Protein AF-A0A8I1A7C7-F1 (afdb_monomer_lite)

pLDDT: mean 91.16, std 10.05, range [40.94, 98.19]

Foldseek 3Di:
DDPPPFDWDFDQAPVVRDTDTWTFDAAPVRHGQATADPVVRAGRDGPACDHQNDRCLVVLLVLCVVPPDLVCLLVDDLVVLLVVLLVVLVVVCVDPVCVVRVDDSRSSSVSNSVSSVVSNVVVD

Radius of gyration: 15.41 Å; chains: 1; bounding box: 49×31×36 Å

Secondary structure (DSSP, 8-state):
----PPPEEEEEETTTTEEEEEEEEE-TT--EEEEEETTTTEEEEES-SEETTEEHHHHHHHHHHHH--TTTGGG--HHHHHHHHHHHHHHHHTSHHHHHH---HHHHHHHHHHHHHHHHHTT-

Organism: Thermoactinomyces intermedius (NCBI:txid2024)

Sequence (124 aa):
MEKKRQQMERMFCPNCQGVHNLGVTRDNSGVTIGYFCHITKEIIKLNTTVWNGMDFRPVISIYLENIVNTKRLPYLGTLKVFKLAKELSYKFMDTDIAKKYEPNYFFVLYILHDELLKIWAKFR

Structure (mmCIF, N/CA/C/O backbone):
data_AF-A0A8I1A7C7-F1
#
_entry.id   AF-A0A8I1A7C7-F1
#
loop_
_atom_site.group_PDB
_atom_site.id
_atom_site.type_symbol
_atom_site.label_atom_id
_atom_site.label_alt_id
_atom_site.label_comp_id
_atom_site.label_asym_id
_atom_site.label_entity_id
_atom_site.label_seq_id
_atom_site.pdbx_PDB_ins_code
_atom_site.Cartn_x
_atom_site.Cartn_y
_atom_site.Cartn_z
_atom_site.occupancy
_atom_site.B_iso_or_equiv
_atom_site.auth_seq_id
_atom_site.auth_comp_id
_atom_site.auth_asym_id
_atom_site.auth_atom_id
_atom_site.pdbx_PDB_model_num
ATOM 1 N N . MET A 1 1 ? 30.036 -7.120 -6.735 1.00 40.94 1 MET A N 1
ATOM 2 C CA . MET A 1 1 ? 28.620 -6.741 -6.526 1.00 40.94 1 MET A CA 1
ATOM 3 C C . MET A 1 1 ? 28.041 -6.279 -7.849 1.00 40.94 1 MET A C 1
ATOM 5 O O . MET A 1 1 ? 28.246 -5.142 -8.255 1.00 40.94 1 MET A O 1
ATOM 9 N N . GLU A 1 2 ? 27.396 -7.190 -8.564 1.00 41.69 2 GLU A N 1
ATOM 10 C CA . GLU A 1 2 ? 26.813 -6.920 -9.874 1.00 41.69 2 GLU A CA 1
ATOM 11 C C . GLU A 1 2 ? 25.546 -6.075 -9.688 1.00 41.69 2 GLU A C 1
ATOM 13 O O . GLU A 1 2 ? 24.609 -6.483 -8.999 1.00 41.69 2 GLU A O 1
ATOM 18 N N . LYS A 1 3 ? 25.535 -4.847 -10.224 1.00 46.00 3 LYS A N 1
ATOM 19 C CA . LYS A 1 3 ? 24.343 -3.990 -10.205 1.00 46.00 3 LYS A CA 1
ATOM 20 C C . LYS A 1 3 ? 23.271 -4.684 -11.046 1.00 46.00 3 LYS A C 1
ATOM 22 O O . LYS A 1 3 ? 23.287 -4.549 -12.267 1.00 46.00 3 LYS A O 1
ATOM 27 N N . LYS A 1 4 ? 22.348 -5.418 -10.411 1.00 55.28 4 LYS A N 1
ATOM 28 C CA . LYS A 1 4 ? 21.126 -5.913 -11.064 1.00 55.28 4 LYS A CA 1
ATOM 29 C C . LYS A 1 4 ? 20.464 -4.718 -11.753 1.00 55.28 4 LYS A C 1
ATOM 31 O O . LYS A 1 4 ? 19.959 -3.820 -11.080 1.00 55.28 4 LYS A O 1
ATOM 36 N N . ARG A 1 5 ? 20.526 -4.662 -13.089 1.00 60.66 5 ARG A N 1
ATOM 37 C CA . ARG A 1 5 ? 19.811 -3.648 -13.871 1.00 60.66 5 ARG A CA 1
ATOM 38 C C . ARG A 1 5 ? 18.331 -3.780 -13.520 1.00 60.66 5 ARG A C 1
ATOM 40 O O . ARG A 1 5 ? 17.766 -4.860 -13.672 1.00 60.66 5 ARG A O 1
ATOM 47 N N . GLN A 1 6 ? 17.725 -2.707 -13.016 1.00 67.19 6 GLN A N 1
ATOM 48 C CA . GLN A 1 6 ? 16.280 -2.675 -12.813 1.00 67.19 6 GLN A CA 1
ATOM 49 C C . GLN A 1 6 ? 15.613 -2.888 -14.170 1.00 67.19 6 GLN A C 1
ATOM 51 O O . GLN A 1 6 ? 15.895 -2.166 -15.126 1.00 67.19 6 GLN A O 1
ATOM 56 N N . GLN A 1 7 ? 14.770 -3.914 -14.259 1.00 79.06 7 GLN A N 1
ATOM 57 C CA . GLN A 1 7 ? 13.971 -4.144 -15.449 1.00 79.06 7 GLN A CA 1
ATOM 58 C C . GLN A 1 7 ? 12.955 -3.008 -15.553 1.00 79.06 7 GLN A C 1
ATOM 60 O O . GLN A 1 7 ? 12.252 -2.708 -14.583 1.00 79.06 7 GLN A O 1
ATOM 65 N N . MET A 1 8 ? 12.922 -2.360 -16.714 1.00 84.19 8 MET A N 1
ATOM 66 C CA . MET A 1 8 ? 11.977 -1.295 -17.008 1.00 84.19 8 MET A CA 1
ATOM 67 C C . MET A 1 8 ? 11.090 -1.699 -18.176 1.00 84.19 8 MET A C 1
ATOM 69 O O . MET A 1 8 ? 11.578 -2.261 -19.156 1.00 84.19 8 MET A O 1
ATOM 73 N N . GLU A 1 9 ? 9.808 -1.367 -18.090 1.00 85.00 9 GLU A N 1
ATOM 74 C CA . GLU A 1 9 ? 8.841 -1.583 -19.164 1.00 85.00 9 GLU A CA 1
ATOM 75 C C . GLU A 1 9 ? 8.282 -0.240 -19.629 1.00 85.00 9 GLU A C 1
ATOM 77 O O . GLU A 1 9 ? 7.906 0.611 -18.820 1.00 85.00 9 GLU A O 1
ATOM 82 N N . ARG A 1 10 ? 8.260 -0.021 -20.948 1.00 89.94 10 ARG A N 1
ATOM 83 C CA . ARG A 1 10 ? 7.702 1.197 -21.538 1.00 89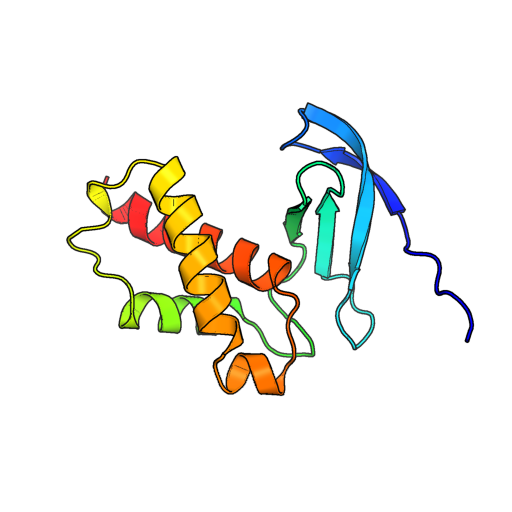.94 10 ARG A CA 1
ATOM 84 C C . ARG A 1 10 ? 6.193 1.034 -21.660 1.00 89.94 10 ARG A C 1
ATOM 86 O O . ARG A 1 10 ? 5.724 0.282 -22.508 1.00 89.94 10 ARG A O 1
ATOM 93 N N . MET A 1 11 ? 5.439 1.748 -20.834 1.00 90.50 11 MET A N 1
ATOM 94 C CA . MET A 1 11 ? 3.979 1.651 -20.802 1.00 90.50 11 MET A CA 1
ATOM 95 C C . MET A 1 11 ? 3.327 2.982 -20.415 1.00 90.50 11 MET A C 1
ATOM 97 O O . MET A 1 11 ? 4.001 3.925 -19.995 1.00 90.50 11 MET A O 1
ATOM 101 N N . PHE A 1 12 ? 2.011 3.078 -20.607 1.00 91.94 12 PHE A N 1
ATOM 102 C CA . PHE A 1 12 ? 1.244 4.259 -20.219 1.00 91.94 12 PHE A CA 1
ATOM 103 C C . PHE A 1 12 ? 1.140 4.360 -18.692 1.00 91.94 12 PHE A C 1
ATOM 105 O O . PHE A 1 12 ? 0.721 3.415 -18.022 1.00 91.94 12 PHE A O 1
ATOM 112 N N . CYS A 1 13 ? 1.506 5.520 -18.153 1.00 91.69 13 CYS A N 1
ATOM 113 C CA . CYS A 1 13 ? 1.368 5.856 -16.747 1.00 91.69 13 CYS A CA 1
ATOM 114 C C . CYS A 1 13 ? 0.111 6.714 -16.548 1.00 91.69 13 CYS A C 1
ATOM 116 O O . CYS A 1 13 ? 0.082 7.851 -17.029 1.00 91.69 13 CYS A O 1
ATOM 118 N N . PRO A 1 14 ? -0.907 6.230 -15.813 1.00 88.81 14 PRO A N 1
ATOM 119 C CA . PRO A 1 14 ? -2.128 6.999 -15.585 1.00 88.81 14 PRO A CA 1
ATOM 120 C C . PRO A 1 14 ? -1.874 8.257 -14.745 1.00 88.81 14 PRO A C 1
ATOM 122 O O . PRO A 1 14 ? -2.503 9.283 -14.987 1.00 88.81 14 PRO A O 1
ATOM 125 N N . ASN A 1 15 ? -0.911 8.216 -13.817 1.00 89.06 15 ASN A N 1
ATOM 126 C CA . ASN A 1 15 ? -0.608 9.351 -12.940 1.00 89.06 15 ASN A CA 1
ATOM 127 C C . ASN A 1 15 ? 0.161 10.460 -13.679 1.00 89.06 15 ASN A C 1
ATOM 129 O O . ASN A 1 15 ? -0.029 11.634 -13.383 1.00 89.06 15 ASN A O 1
ATOM 133 N N . CYS A 1 16 ? 1.017 10.105 -14.645 1.00 91.25 16 CYS A N 1
ATOM 134 C CA . CYS A 1 16 ? 1.759 11.070 -15.469 1.00 91.25 16 CYS A CA 1
ATOM 135 C C . CYS A 1 16 ? 1.049 11.429 -16.781 1.00 91.25 16 CYS A C 1
ATOM 137 O O . CYS A 1 16 ? 1.543 12.286 -17.505 1.00 91.25 16 CYS A O 1
ATOM 139 N N . GLN A 1 17 ? -0.060 10.754 -17.106 1.00 93.44 17 GLN A N 1
ATOM 140 C CA . GLN A 1 17 ? -0.810 10.911 -18.358 1.00 93.44 17 GLN A CA 1
ATOM 141 C C . GLN A 1 17 ? 0.067 10.791 -19.618 1.00 93.44 17 GLN A C 1
ATOM 143 O O . GLN A 1 17 ? -0.118 11.502 -20.602 1.00 93.44 17 GLN A O 1
ATOM 148 N N . GLY A 1 18 ? 1.037 9.873 -19.600 1.00 92.06 18 GLY A N 1
ATOM 149 C CA . GLY A 1 18 ? 2.000 9.720 -20.689 1.00 92.06 18 GLY A CA 1
ATOM 150 C C . GLY A 1 18 ? 2.700 8.366 -20.694 1.00 92.06 18 GLY A C 1
ATOM 151 O O . GLY A 1 18 ? 2.630 7.604 -19.730 1.00 92.06 18 GLY A O 1
ATOM 152 N N . VAL A 1 19 ? 3.380 8.057 -21.799 1.00 92.94 19 VAL A N 1
ATOM 153 C CA . VAL A 1 19 ? 4.138 6.809 -21.964 1.00 92.94 19 VAL A CA 1
ATOM 154 C C . VAL A 1 19 ? 5.588 7.031 -21.562 1.00 92.94 19 VAL A C 1
ATOM 156 O O . VAL A 1 19 ? 6.297 7.820 -22.185 1.00 92.94 19 VAL A O 1
ATOM 159 N N . HIS A 1 20 ? 6.055 6.289 -20.564 1.00 91.94 20 HIS A N 1
ATOM 160 C CA . HIS A 1 20 ? 7.457 6.295 -20.160 1.00 91.94 20 HIS A CA 1
ATOM 161 C C . HIS A 1 20 ? 7.854 4.954 -19.539 1.00 91.94 20 HIS A C 1
ATOM 163 O O . HIS A 1 20 ? 7.043 4.038 -19.403 1.00 91.94 20 HIS A O 1
ATOM 169 N N . ASN A 1 21 ? 9.132 4.825 -19.196 1.00 92.38 21 ASN A N 1
ATOM 170 C CA . ASN A 1 21 ? 9.650 3.616 -18.575 1.00 92.38 21 ASN A CA 1
ATOM 171 C C . ASN A 1 21 ? 9.191 3.547 -17.112 1.00 92.38 21 ASN A C 1
ATOM 173 O O . ASN A 1 21 ? 9.423 4.481 -16.337 1.00 92.38 21 ASN A O 1
ATOM 177 N N . LEU A 1 22 ? 8.543 2.444 -16.749 1.00 92.25 22 LEU A N 1
ATOM 178 C CA . LEU A 1 22 ? 8.165 2.105 -15.383 1.00 92.25 22 LEU A CA 1
ATOM 179 C C . LEU A 1 22 ? 9.095 1.031 -14.843 1.00 92.25 22 LEU A C 1
ATOM 181 O O . LEU A 1 22 ? 9.470 0.110 -15.566 1.00 92.25 22 LEU A O 1
ATOM 185 N N . GLY A 1 23 ? 9.463 1.151 -13.573 1.00 92.31 23 GLY A N 1
ATOM 186 C CA . GLY A 1 23 ? 10.234 0.132 -12.880 1.00 92.31 23 GLY A CA 1
ATOM 187 C C . GLY A 1 23 ? 9.355 -1.065 -12.538 1.00 92.31 23 GLY A C 1
ATOM 188 O O . GLY A 1 23 ? 8.213 -0.901 -12.109 1.00 92.31 23 GLY A O 1
ATOM 189 N N . VAL A 1 24 ? 9.890 -2.270 -12.697 1.00 92.75 24 VAL A N 1
ATOM 190 C CA . VAL A 1 24 ? 9.232 -3.491 -12.222 1.00 92.75 24 VAL A CA 1
ATOM 191 C C . VAL A 1 24 ? 9.533 -3.662 -10.732 1.00 92.75 24 VAL A C 1
ATOM 193 O O . VAL A 1 24 ? 10.688 -3.835 -10.338 1.00 92.75 24 VAL A O 1
ATOM 196 N N . THR A 1 25 ? 8.502 -3.623 -9.890 1.00 93.12 25 THR A N 1
ATOM 197 C CA . THR A 1 25 ? 8.618 -3.952 -8.465 1.00 93.12 25 THR A CA 1
ATOM 198 C C . THR A 1 25 ? 8.575 -5.463 -8.305 1.00 93.12 25 THR A C 1
ATOM 200 O O . THR A 1 25 ? 7.644 -6.112 -8.783 1.00 93.12 25 THR A O 1
ATOM 203 N N . ARG A 1 26 ? 9.573 -6.019 -7.616 1.00 93.50 26 ARG A N 1
ATOM 204 C CA . ARG A 1 26 ? 9.642 -7.436 -7.260 1.00 93.50 26 ARG A CA 1
ATOM 205 C C . ARG A 1 26 ? 9.766 -7.592 -5.752 1.00 93.50 26 ARG A C 1
ATOM 207 O O . ARG A 1 26 ? 10.310 -6.697 -5.104 1.00 93.50 26 ARG A O 1
ATOM 214 N N . ASP A 1 27 ? 9.274 -8.704 -5.229 1.00 92.88 27 ASP A N 1
ATOM 215 C CA . ASP A 1 27 ? 9.538 -9.093 -3.846 1.00 92.88 27 ASP A CA 1
ATOM 216 C C . ASP A 1 27 ? 10.936 -9.724 -3.698 1.00 92.88 27 ASP A C 1
ATOM 218 O O . ASP A 1 27 ? 11.703 -9.822 -4.666 1.00 92.88 27 ASP A O 1
ATOM 222 N N . ASN A 1 28 ? 11.286 -10.149 -2.482 1.00 90.25 28 ASN A N 1
ATOM 223 C CA . ASN A 1 28 ? 12.601 -10.731 -2.197 1.00 90.25 28 ASN A CA 1
ATOM 224 C C . ASN A 1 28 ? 12.771 -12.110 -2.856 1.00 90.25 28 ASN A C 1
ATOM 226 O O . ASN A 1 28 ? 13.897 -12.525 -3.130 1.00 90.25 28 ASN A O 1
ATOM 230 N N . SER A 1 29 ? 11.666 -12.792 -3.167 1.00 90.00 29 SER A N 1
ATOM 231 C CA . SER A 1 29 ? 11.640 -14.042 -3.934 1.00 90.00 29 SER A CA 1
ATOM 232 C C . SER A 1 29 ? 11.760 -13.827 -5.450 1.00 90.00 29 SER A C 1
ATOM 234 O O . SER A 1 29 ? 11.895 -14.791 -6.201 1.00 90.00 29 SER A O 1
ATOM 236 N N . GLY A 1 30 ? 11.755 -12.575 -5.921 1.00 90.38 30 GLY A N 1
ATOM 237 C CA . GLY A 1 30 ? 11.875 -12.220 -7.333 1.00 90.38 30 GLY A CA 1
ATOM 238 C C . GLY A 1 30 ? 10.553 -12.234 -8.103 1.00 90.38 30 GLY A C 1
ATOM 239 O O . GLY A 1 30 ? 10.572 -12.038 -9.323 1.00 90.38 30 GLY A O 1
ATOM 240 N N . VAL A 1 31 ? 9.418 -12.419 -7.425 1.00 92.19 31 VAL A N 1
ATOM 241 C CA . VAL A 1 31 ? 8.079 -12.387 -8.023 1.00 92.19 31 VAL A CA 1
ATOM 242 C C . VAL A 1 31 ? 7.740 -10.957 -8.419 1.00 92.19 31 VAL A C 1
ATOM 244 O O . VAL A 1 31 ? 7.948 -10.026 -7.646 1.00 92.19 31 VAL A O 1
ATOM 247 N N . THR A 1 32 ? 7.213 -10.760 -9.628 1.00 92.75 32 THR A N 1
ATOM 248 C CA . THR A 1 32 ? 6.757 -9.441 -10.083 1.00 92.75 32 THR A CA 1
ATOM 249 C C . THR A 1 32 ? 5.478 -9.035 -9.360 1.00 92.75 32 THR A C 1
ATOM 251 O O . THR A 1 32 ? 4.421 -9.629 -9.556 1.00 92.75 32 THR A O 1
ATOM 254 N N . ILE A 1 33 ? 5.573 -7.969 -8.574 1.00 94.38 33 ILE A N 1
ATOM 255 C CA . ILE A 1 33 ? 4.492 -7.442 -7.742 1.00 94.38 33 ILE A CA 1
ATOM 256 C C . ILE A 1 33 ? 3.676 -6.387 -8.482 1.00 94.38 33 ILE A C 1
ATOM 258 O O . ILE A 1 33 ? 2.450 -6.349 -8.373 1.00 94.38 33 ILE A O 1
ATOM 262 N N . GLY A 1 34 ? 4.336 -5.537 -9.265 1.00 94.06 34 GLY A N 1
ATOM 263 C CA . GLY A 1 34 ? 3.666 -4.452 -9.967 1.00 94.06 34 GLY A CA 1
ATOM 264 C C . GLY A 1 34 ? 4.620 -3.486 -10.651 1.00 94.06 34 GLY A C 1
ATOM 265 O O . GLY A 1 34 ? 5.810 -3.764 -10.810 1.00 94.06 34 GLY A O 1
ATOM 266 N N . TYR A 1 35 ? 4.073 -2.339 -11.039 1.00 94.81 35 TYR A N 1
ATOM 267 C CA . TYR A 1 35 ? 4.768 -1.313 -11.808 1.00 94.81 35 TYR A CA 1
ATOM 268 C C . TYR A 1 35 ? 4.879 -0.010 -11.026 1.00 94.81 35 TYR A C 1
ATOM 270 O O . TYR A 1 35 ? 3.881 0.528 -10.542 1.00 94.81 35 TYR A O 1
ATOM 278 N N . PHE A 1 36 ? 6.097 0.513 -10.947 1.00 94.56 36 PHE A N 1
ATOM 279 C CA . PHE A 1 36 ? 6.450 1.725 -10.226 1.00 94.56 36 PHE A CA 1
ATOM 280 C C . PHE A 1 36 ? 6.793 2.864 -11.185 1.00 94.56 36 PHE A C 1
ATOM 282 O O . PHE A 1 36 ? 7.630 2.737 -12.080 1.00 94.56 36 PHE A O 1
ATOM 289 N N . CYS A 1 37 ? 6.173 4.017 -10.966 1.00 93.69 37 CYS A N 1
ATOM 290 C CA . CYS A 1 37 ? 6.496 5.248 -11.663 1.00 93.69 37 CYS A CA 1
ATOM 291 C C . CYS A 1 37 ? 7.580 6.017 -10.903 1.00 93.69 37 CYS A C 1
ATOM 293 O O . CYS A 1 37 ? 7.353 6.516 -9.803 1.00 93.69 37 CYS A O 1
ATOM 295 N N . HIS A 1 38 ? 8.753 6.180 -11.519 1.00 90.12 38 HIS A N 1
ATOM 296 C CA . HIS A 1 38 ? 9.863 6.936 -10.927 1.00 90.12 38 HIS A CA 1
ATOM 297 C C . HIS A 1 38 ? 9.624 8.453 -10.880 1.00 90.12 38 HIS A C 1
ATOM 299 O O . HIS A 1 38 ? 10.268 9.138 -10.088 1.00 90.12 38 HIS A O 1
ATOM 305 N N . ILE A 1 39 ? 8.703 8.969 -11.701 1.00 90.25 39 ILE A N 1
ATOM 306 C CA . ILE A 1 39 ? 8.361 10.395 -11.758 1.00 90.25 39 ILE A CA 1
ATOM 307 C C . ILE A 1 39 ? 7.454 10.759 -10.577 1.00 90.25 39 ILE A C 1
ATOM 309 O O . ILE A 1 39 ? 7.793 11.637 -9.788 1.00 90.25 39 ILE A O 1
ATOM 313 N N . THR A 1 40 ? 6.330 10.053 -10.416 1.00 88.62 40 THR A N 1
ATOM 314 C CA . THR A 1 40 ? 5.375 10.294 -9.317 1.00 88.62 40 THR A CA 1
ATOM 315 C C . THR A 1 40 ? 5.780 9.612 -8.014 1.00 88.62 40 THR A C 1
ATOM 317 O O . THR A 1 40 ? 5.230 9.931 -6.966 1.00 88.62 40 THR A O 1
ATOM 320 N N . LYS A 1 41 ? 6.779 8.719 -8.059 1.00 90.19 41 LYS A N 1
ATOM 321 C CA . LYS A 1 41 ? 7.272 7.917 -6.930 1.00 90.19 41 LYS A CA 1
ATOM 322 C C . LYS A 1 41 ? 6.174 7.067 -6.291 1.00 90.19 41 LYS A C 1
ATOM 324 O O . LYS A 1 41 ? 6.036 7.024 -5.072 1.00 90.19 41 LYS A O 1
ATOM 329 N N . GLU A 1 42 ? 5.393 6.392 -7.126 1.00 89.75 42 GLU A N 1
ATOM 330 C CA . GLU A 1 42 ? 4.226 5.610 -6.713 1.00 89.75 42 GLU A CA 1
ATOM 331 C C . GLU A 1 42 ? 4.115 4.324 -7.530 1.00 89.75 42 GLU A C 1
ATOM 333 O O . GLU A 1 42 ? 4.501 4.276 -8.701 1.00 89.75 42 GLU A O 1
ATOM 338 N N . ILE A 1 43 ? 3.550 3.279 -6.923 1.00 93.81 43 ILE A N 1
ATOM 339 C CA . ILE A 1 43 ? 3.075 2.123 -7.683 1.00 93.81 43 ILE A CA 1
ATOM 340 C C . ILE A 1 43 ? 1.810 2.541 -8.425 1.00 93.81 43 ILE A C 1
ATOM 342 O O . ILE A 1 43 ? 0.883 3.077 -7.825 1.00 93.81 43 ILE A O 1
ATOM 346 N N . ILE A 1 44 ? 1.767 2.290 -9.730 1.00 93.12 44 ILE A N 1
ATOM 347 C CA . ILE A 1 44 ? 0.602 2.622 -10.558 1.00 93.12 44 ILE A CA 1
ATOM 348 C C . ILE A 1 44 ? -0.357 1.440 -10.707 1.00 93.12 44 ILE A C 1
ATOM 350 O O . ILE A 1 44 ? -1.550 1.621 -10.933 1.00 93.12 44 ILE A O 1
ATOM 354 N N . LYS A 1 45 ? 0.169 0.218 -10.593 1.00 92.31 45 LYS A N 1
ATOM 355 C CA . LYS A 1 45 ? -0.571 -1.025 -10.781 1.00 92.31 45 LYS A CA 1
ATOM 356 C C . LYS A 1 45 ? 0.094 -2.131 -9.979 1.00 92.31 45 LYS A C 1
ATOM 358 O O . LYS A 1 45 ? 1.286 -2.382 -10.159 1.00 92.31 45 LYS A O 1
ATOM 363 N N . LEU A 1 46 ? -0.696 -2.807 -9.153 1.00 94.62 46 LEU A N 1
ATOM 364 C CA . LEU A 1 46 ? -0.333 -4.087 -8.558 1.00 94.62 46 LEU A CA 1
ATOM 365 C C . LEU A 1 46 ? -0.903 -5.233 -9.391 1.00 94.62 46 LEU A C 1
ATOM 367 O O . LEU A 1 46 ? -2.050 -5.180 -9.831 1.00 94.62 46 LEU A O 1
ATOM 371 N N . ASN A 1 47 ? -0.098 -6.273 -9.578 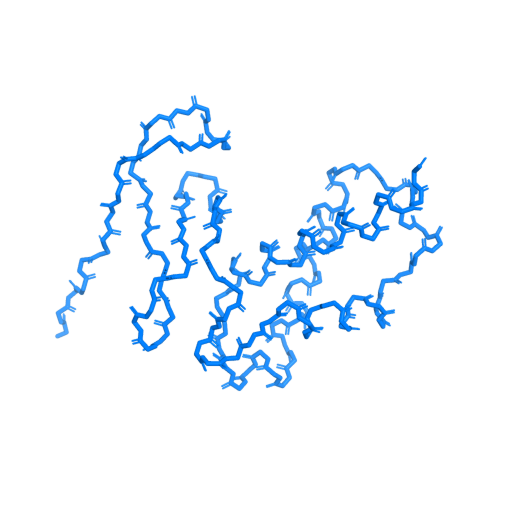1.00 95.06 47 ASN A N 1
ATOM 372 C CA . ASN A 1 47 ? -0.529 -7.542 -10.158 1.00 95.06 47 ASN A CA 1
ATOM 373 C C . ASN A 1 47 ? -0.938 -8.542 -9.065 1.00 95.06 47 ASN A C 1
ATOM 375 O O . ASN A 1 47 ? -1.723 -9.447 -9.325 1.00 95.06 47 ASN A O 1
ATOM 379 N N . THR A 1 48 ? -0.417 -8.380 -7.847 1.00 95.88 48 THR A N 1
ATOM 380 C CA . THR A 1 48 ? -0.735 -9.212 -6.683 1.00 95.88 48 THR A CA 1
ATOM 381 C C . THR A 1 48 ? -0.635 -8.392 -5.396 1.00 95.88 48 THR A C 1
ATOM 383 O O . THR A 1 48 ? 0.071 -7.384 -5.348 1.00 95.88 48 THR A O 1
ATOM 386 N N . THR A 1 49 ? -1.343 -8.823 -4.352 1.00 96.81 49 THR A N 1
ATOM 387 C CA . THR A 1 49 ? -1.189 -8.322 -2.975 1.00 96.81 49 THR A CA 1
ATOM 388 C C . THR A 1 49 ? -0.369 -9.259 -2.095 1.00 96.81 49 THR A C 1
ATOM 390 O O . THR A 1 49 ? -0.252 -9.032 -0.893 1.00 96.81 49 THR A O 1
ATOM 393 N N . VAL A 1 50 ? 0.233 -10.285 -2.696 1.00 96.88 50 VAL A N 1
ATOM 394 C CA . VAL A 1 50 ? 1.156 -11.199 -2.032 1.00 96.88 50 VAL A CA 1
ATOM 395 C C . VAL A 1 50 ? 2.575 -10.648 -2.109 1.00 96.88 50 VAL A C 1
ATOM 397 O O . VAL A 1 50 ? 3.046 -10.332 -3.196 1.00 96.88 50 VAL A O 1
ATOM 400 N N . TRP A 1 51 ? 3.265 -10.573 -0.976 1.00 96.56 51 TRP A N 1
ATOM 401 C CA . TRP A 1 51 ? 4.678 -10.211 -0.886 1.00 96.56 51 TRP A CA 1
ATOM 402 C C . TRP A 1 51 ? 5.410 -11.252 -0.047 1.00 96.56 51 TRP A C 1
ATOM 404 O O . TRP A 1 51 ? 5.025 -11.488 1.100 1.00 96.56 51 TRP A O 1
ATOM 414 N N . ASN A 1 52 ? 6.447 -11.889 -0.603 1.00 94.88 52 ASN A N 1
ATOM 415 C CA . ASN A 1 52 ? 7.198 -12.950 0.078 1.00 94.88 52 ASN A CA 1
ATOM 416 C C . ASN A 1 52 ? 6.277 -14.054 0.643 1.00 94.88 52 ASN A C 1
ATOM 418 O O . ASN A 1 52 ? 6.441 -14.512 1.773 1.00 94.88 52 ASN A O 1
ATOM 422 N N . GLY A 1 53 ? 5.258 -14.446 -0.131 1.00 94.12 53 GLY A N 1
ATOM 423 C CA . GLY A 1 53 ? 4.299 -15.493 0.239 1.00 94.12 53 GLY A CA 1
ATOM 424 C C . GLY A 1 53 ? 3.175 -15.070 1.195 1.00 94.12 53 GLY A C 1
ATOM 425 O O . GLY A 1 53 ? 2.294 -15.882 1.466 1.00 94.12 53 GLY A O 1
ATOM 426 N N . MET A 1 54 ? 3.150 -13.822 1.675 1.00 96.19 54 MET A N 1
ATOM 427 C CA . MET A 1 54 ? 2.074 -13.306 2.529 1.00 96.19 54 MET A CA 1
ATOM 428 C C . MET A 1 54 ? 1.141 -12.378 1.758 1.00 96.19 54 MET A C 1
ATOM 430 O O . MET A 1 54 ? 1.604 -11.410 1.164 1.00 96.19 54 MET A O 1
ATOM 434 N N . ASP A 1 55 ? -0.170 -12.622 1.810 1.00 97.38 55 ASP A N 1
ATOM 435 C CA . ASP A 1 55 ? -1.165 -11.672 1.300 1.00 97.38 55 ASP A CA 1
ATOM 436 C C . ASP A 1 55 ? -1.374 -10.519 2.292 1.00 97.38 55 ASP A C 1
ATOM 438 O O . ASP A 1 55 ? -1.855 -10.709 3.411 1.00 97.38 55 ASP A O 1
ATOM 442 N N . PHE A 1 56 ? -1.016 -9.308 1.873 1.00 97.88 56 PHE A N 1
ATOM 443 C CA . PHE A 1 56 ? -1.100 -8.104 2.693 1.00 97.88 56 PHE A CA 1
ATOM 444 C C . PHE A 1 56 ? -2.473 -7.436 2.668 1.00 97.88 56 PHE A C 1
ATOM 446 O O . PHE A 1 56 ? -2.753 -6.624 3.549 1.00 97.88 56 PHE A O 1
ATOM 453 N N . ARG A 1 57 ? -3.354 -7.755 1.712 1.00 97.81 57 ARG A N 1
ATOM 454 C CA . ARG A 1 57 ? -4.685 -7.129 1.648 1.00 97.81 57 ARG A CA 1
ATOM 455 C C . ARG A 1 57 ? -5.545 -7.402 2.890 1.00 97.81 57 ARG A C 1
ATOM 457 O O . ARG A 1 57 ? -6.005 -6.424 3.485 1.00 97.81 57 ARG A O 1
ATOM 464 N N . PRO A 1 58 ? -5.752 -8.657 3.340 1.00 97.75 58 PRO A N 1
ATOM 465 C CA . PRO A 1 58 ? -6.533 -8.910 4.552 1.00 97.75 58 PRO A CA 1
ATOM 466 C C . PRO A 1 58 ? -5.860 -8.324 5.801 1.00 97.75 58 PRO A C 1
ATOM 468 O O . PRO A 1 58 ? -6.534 -7.767 6.662 1.00 97.75 58 PRO A O 1
ATOM 471 N N . VAL A 1 59 ? -4.526 -8.364 5.868 1.00 97.56 59 VAL A N 1
ATOM 472 C CA . VAL A 1 59 ? -3.738 -7.819 6.986 1.00 97.56 59 VAL A CA 1
ATOM 473 C C . VAL A 1 59 ? -3.945 -6.311 7.121 1.00 97.56 59 VAL A C 1
ATOM 475 O O . VAL A 1 59 ? -4.217 -5.808 8.209 1.00 97.56 59 VAL A O 1
ATOM 478 N N . ILE A 1 60 ? -3.842 -5.585 6.006 1.00 97.94 60 ILE A N 1
ATOM 479 C CA . ILE A 1 60 ? -4.048 -4.137 5.961 1.00 97.94 60 ILE A CA 1
ATOM 480 C C . ILE A 1 60 ? -5.511 -3.787 6.241 1.00 97.94 60 ILE A C 1
ATOM 482 O O . ILE A 1 60 ? -5.767 -2.814 6.943 1.00 97.94 60 ILE A O 1
ATOM 486 N N . SER A 1 61 ? -6.463 -4.585 5.754 1.00 96.75 61 SER A N 1
ATOM 487 C CA . SER A 1 61 ? -7.891 -4.373 6.031 1.00 96.75 61 SER A CA 1
ATOM 488 C C . SER A 1 61 ? -8.170 -4.424 7.536 1.00 96.75 61 SER A C 1
ATOM 490 O O . SER A 1 61 ? -8.702 -3.467 8.095 1.00 96.75 61 SER A O 1
ATOM 492 N N . ILE A 1 62 ? -7.696 -5.477 8.212 1.00 96.06 62 ILE A N 1
ATOM 493 C CA . ILE A 1 62 ? -7.811 -5.627 9.671 1.00 96.06 62 ILE A CA 1
ATOM 494 C C . ILE A 1 62 ? -7.088 -4.482 10.393 1.00 96.06 62 ILE A C 1
ATOM 496 O O . ILE A 1 62 ? -7.605 -3.918 11.357 1.00 96.06 62 ILE A O 1
ATOM 500 N N . TYR A 1 63 ? -5.894 -4.100 9.936 1.00 96.75 63 TYR A N 1
ATOM 501 C CA . TYR A 1 63 ? -5.160 -2.976 10.516 1.00 96.75 63 TYR A CA 1
ATOM 502 C C . TYR A 1 63 ? -5.962 -1.666 10.452 1.00 96.75 63 TYR A C 1
ATOM 504 O O . TYR A 1 63 ? -6.057 -0.949 11.449 1.00 96.75 63 TYR A O 1
ATOM 512 N N . LEU A 1 64 ? -6.579 -1.371 9.303 1.00 95.75 64 LEU A N 1
ATOM 513 C CA . LEU A 1 64 ? -7.391 -0.171 9.108 1.00 95.75 64 LEU A CA 1
ATOM 514 C C . LEU A 1 64 ? -8.642 -0.167 9.986 1.00 95.75 64 LEU A C 1
ATOM 516 O O . LEU A 1 64 ? -8.938 0.864 10.587 1.00 95.75 64 LEU A O 1
ATOM 520 N N . GLU A 1 65 ? -9.338 -1.297 10.106 1.00 92.62 65 GLU A N 1
ATOM 521 C CA . GLU A 1 65 ? -10.522 -1.430 10.967 1.00 92.62 65 GLU A CA 1
ATOM 522 C C . GLU A 1 65 ? -10.225 -1.093 12.434 1.00 92.62 65 GLU A C 1
ATOM 524 O O . GLU A 1 65 ? -11.060 -0.499 13.114 1.00 92.62 65 GLU A O 1
ATOM 529 N N . ASN A 1 66 ? -9.017 -1.411 12.904 1.00 93.31 66 ASN A N 1
ATOM 530 C CA . ASN A 1 66 ? -8.611 -1.170 14.287 1.00 93.31 66 ASN A CA 1
ATOM 531 C C . ASN A 1 66 ? -8.093 0.254 14.549 1.00 93.31 66 ASN A C 1
ATOM 533 O O . ASN A 1 66 ? -8.120 0.708 15.692 1.00 93.31 66 ASN A O 1
ATOM 537 N N . ILE A 1 67 ? -7.597 0.962 13.527 1.00 93.31 67 ILE A N 1
ATOM 538 C CA . ILE A 1 67 ? -6.910 2.253 13.715 1.00 93.31 67 ILE A CA 1
ATOM 539 C C . ILE A 1 67 ? -7.672 3.455 13.148 1.00 93.31 67 ILE A C 1
ATOM 541 O O . ILE A 1 67 ? -7.483 4.587 13.602 1.00 93.31 67 ILE A O 1
ATOM 545 N N . VAL A 1 68 ? -8.528 3.247 12.145 1.00 90.88 68 VAL A N 1
ATOM 546 C CA . VAL A 1 68 ? -9.229 4.336 11.463 1.00 90.88 68 VAL A CA 1
ATOM 547 C C . VAL A 1 68 ? -10.524 4.668 12.189 1.00 90.88 68 VAL A C 1
ATOM 549 O O . VAL A 1 68 ? -11.427 3.848 12.327 1.00 90.88 68 VAL A O 1
ATOM 552 N N . ASN A 1 69 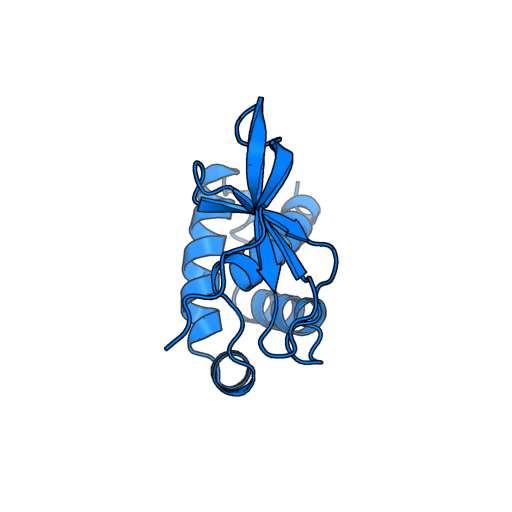? -10.676 5.935 12.574 1.00 88.38 69 ASN A N 1
ATOM 553 C CA . ASN A 1 69 ? -11.950 6.442 13.066 1.00 88.38 69 ASN A CA 1
ATOM 554 C C . ASN A 1 69 ? -12.922 6.679 11.897 1.00 88.38 69 ASN A C 1
ATOM 556 O O . ASN A 1 69 ? -12.943 7.755 11.287 1.00 88.38 69 ASN A O 1
ATOM 560 N N . THR A 1 70 ? -13.759 5.681 11.623 1.00 86.75 70 THR A N 1
ATOM 561 C CA . THR A 1 70 ? -14.757 5.702 10.544 1.00 86.75 70 THR A CA 1
ATOM 562 C C . THR A 1 70 ? -15.771 6.839 10.665 1.00 86.75 70 THR A C 1
ATOM 564 O O . THR A 1 70 ? -16.272 7.295 9.646 1.00 86.75 70 THR A O 1
ATOM 567 N N . LYS A 1 71 ? -16.018 7.391 11.863 1.00 86.25 71 LYS A N 1
ATOM 568 C CA . LYS A 1 71 ? -16.931 8.538 12.047 1.00 86.25 71 LYS A CA 1
ATOM 569 C C . LYS A 1 71 ? -16.374 9.840 11.477 1.00 86.25 71 LYS A C 1
ATOM 571 O O . LYS A 1 71 ? -17.140 10.723 11.114 1.00 86.25 71 LYS A O 1
ATOM 576 N N . ARG A 1 72 ? -15.046 9.995 11.434 1.00 85.88 72 ARG A N 1
ATOM 577 C CA . ARG A 1 72 ? -14.383 11.216 10.932 1.00 85.88 72 ARG A CA 1
ATOM 578 C C . ARG A 1 72 ? -14.003 11.129 9.458 1.00 85.88 72 ARG A C 1
ATOM 580 O O . ARG A 1 72 ? -13.822 12.162 8.820 1.00 85.88 72 ARG A O 1
ATOM 587 N N . LEU A 1 73 ? -13.896 9.913 8.931 1.00 86.88 73 LEU A N 1
ATOM 588 C CA . LEU A 1 73 ? -13.483 9.639 7.559 1.00 86.88 73 LEU A CA 1
ATOM 589 C C . LEU A 1 73 ? -14.341 10.338 6.475 1.00 86.88 73 LEU A C 1
ATOM 591 O O . LEU A 1 73 ? -13.743 10.869 5.540 1.00 86.88 73 LEU A O 1
ATOM 595 N N . PRO A 1 74 ? -15.686 10.432 6.578 1.00 87.81 74 PRO A N 1
ATOM 596 C CA . PRO A 1 74 ? -16.528 10.984 5.506 1.00 87.81 74 PRO A CA 1
ATOM 597 C C . PRO A 1 74 ? -16.263 12.470 5.242 1.00 87.81 74 PRO A C 1
ATOM 599 O O . PRO A 1 74 ? -16.369 12.941 4.113 1.00 87.81 74 PRO A O 1
ATOM 602 N N . TYR A 1 75 ? -15.844 13.199 6.278 1.00 86.88 75 TYR A N 1
ATOM 603 C CA . TYR A 1 75 ? -15.553 14.633 6.226 1.00 86.88 75 TYR A CA 1
ATOM 604 C C . TYR A 1 75 ? -14.172 14.954 5.633 1.00 86.88 75 TYR A C 1
ATOM 606 O O . TYR A 1 75 ? -13.798 16.124 5.501 1.00 86.88 75 TYR A O 1
ATOM 614 N N . LEU A 1 76 ? -13.375 13.936 5.297 1.00 88.12 76 LEU A N 1
ATOM 615 C CA . LEU A 1 76 ? -12.089 14.128 4.642 1.00 88.12 76 LEU A CA 1
ATOM 616 C C . LEU A 1 76 ? -12.278 14.272 3.130 1.00 88.12 76 LEU A C 1
ATOM 618 O O . LEU A 1 76 ? -12.953 13.473 2.493 1.00 88.12 76 LEU A O 1
ATOM 622 N N . GLY A 1 77 ? -11.629 15.274 2.535 1.00 88.00 77 GLY A N 1
ATOM 623 C CA . GLY A 1 77 ? -11.456 15.337 1.081 1.00 88.00 77 GLY A CA 1
ATOM 624 C C . GLY A 1 77 ? -10.404 14.333 0.596 1.00 88.00 77 GLY A C 1
ATOM 625 O O . GLY A 1 77 ? -9.523 13.944 1.362 1.00 88.00 77 GLY A O 1
ATOM 626 N N . THR A 1 78 ? -10.429 13.976 -0.691 1.00 87.06 78 THR A N 1
ATOM 627 C CA . THR A 1 78 ? -9.549 12.956 -1.301 1.00 87.06 78 THR A CA 1
ATOM 628 C C . THR A 1 78 ? -8.060 13.161 -0.992 1.00 87.06 78 THR A C 1
ATOM 630 O O . THR A 1 78 ? -7.364 12.225 -0.611 1.00 87.06 78 THR A O 1
ATOM 633 N N . LEU A 1 79 ? -7.565 14.404 -1.063 1.00 88.62 79 LEU A N 1
ATOM 634 C CA . LEU A 1 79 ? -6.169 14.721 -0.724 1.00 88.62 79 LEU A CA 1
ATOM 635 C C . LEU A 1 79 ? -5.824 14.396 0.736 1.00 88.62 79 LEU A C 1
ATOM 637 O O . LEU A 1 79 ? -4.705 13.982 1.033 1.00 88.62 79 LEU A O 1
ATOM 641 N N . LYS A 1 80 ? -6.773 14.588 1.660 1.00 92.94 80 LYS A N 1
ATOM 642 C CA . LYS A 1 80 ? -6.590 14.250 3.077 1.00 92.94 80 LYS A CA 1
ATOM 643 C C . LYS A 1 80 ? -6.625 12.737 3.292 1.00 92.94 80 LYS A C 1
ATOM 645 O O . LYS A 1 80 ? -5.856 12.250 4.110 1.00 92.94 80 LYS A O 1
ATOM 650 N N . VAL A 1 81 ? -7.442 12.005 2.532 1.00 93.06 81 VAL A N 1
ATOM 651 C CA . VAL A 1 81 ? -7.462 10.532 2.554 1.00 93.06 81 VAL A CA 1
ATOM 652 C C . VAL A 1 81 ? -6.106 9.966 2.127 1.00 93.06 81 VAL A C 1
ATOM 654 O O . VAL A 1 81 ? -5.551 9.120 2.820 1.00 93.06 81 VAL A O 1
ATOM 657 N N . PHE A 1 82 ? -5.507 10.493 1.057 1.00 93.56 82 PHE A N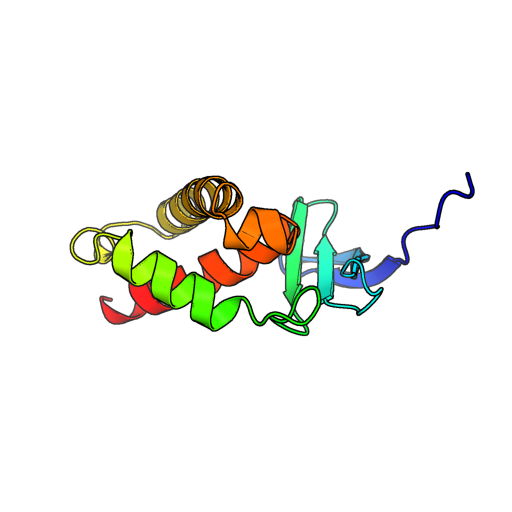 1
ATOM 658 C CA . PHE A 1 82 ? -4.179 10.048 0.628 1.00 93.56 82 PHE A CA 1
ATOM 659 C C . PHE A 1 82 ? -3.068 10.392 1.636 1.00 93.56 82 PHE A C 1
ATOM 661 O O . PHE A 1 82 ? -2.171 9.584 1.875 1.00 93.56 82 PHE A O 1
ATOM 668 N N . LYS A 1 83 ? -3.127 11.574 2.271 1.00 94.69 83 LYS A N 1
ATOM 669 C CA . LYS A 1 83 ? -2.202 11.929 3.365 1.00 94.69 83 LYS A CA 1
ATOM 670 C C . LYS A 1 83 ? -2.329 10.965 4.545 1.00 94.69 83 LYS A C 1
ATOM 672 O O . LYS A 1 83 ? -1.312 10.466 5.018 1.00 94.69 83 LYS A O 1
ATOM 677 N N . LEU A 1 84 ? -3.561 10.654 4.952 1.00 95.31 84 LEU A N 1
ATOM 678 C CA . LEU A 1 84 ? -3.831 9.664 5.992 1.00 95.31 84 LEU A CA 1
ATOM 679 C C . LEU A 1 84 ? -3.264 8.292 5.605 1.00 95.31 84 LEU A C 1
ATOM 681 O O . LEU A 1 84 ? -2.628 7.647 6.432 1.00 95.31 84 LEU A O 1
ATOM 685 N N . ALA A 1 85 ? -3.419 7.874 4.345 1.00 96.69 85 ALA A N 1
ATOM 686 C CA . ALA A 1 85 ? -2.843 6.623 3.872 1.00 96.69 85 ALA A CA 1
ATOM 687 C C . ALA A 1 85 ? -1.314 6.590 4.045 1.00 96.69 85 ALA A C 1
ATOM 689 O O . ALA A 1 85 ? -0.798 5.632 4.607 1.00 96.69 85 ALA A O 1
ATOM 690 N N . LYS A 1 86 ? -0.593 7.657 3.669 1.00 96.62 86 LYS A N 1
ATOM 691 C CA . LYS A 1 86 ? 0.867 7.755 3.878 1.00 96.62 86 LYS A CA 1
ATOM 692 C C . LYS A 1 86 ? 1.263 7.615 5.346 1.00 96.62 86 LYS A C 1
ATOM 694 O O . LYS A 1 86 ? 2.153 6.833 5.666 1.00 96.62 86 LYS A O 1
ATOM 699 N N . GLU A 1 87 ? 0.596 8.348 6.235 1.00 97.00 87 GLU A N 1
ATOM 700 C CA . GLU A 1 87 ? 0.866 8.287 7.678 1.00 97.00 87 GLU A CA 1
ATOM 701 C C . GLU A 1 87 ? 0.638 6.880 8.244 1.00 97.00 87 GLU A C 1
ATOM 703 O O . GLU A 1 87 ? 1.461 6.368 9.005 1.00 97.00 87 GLU A O 1
ATOM 708 N N . LEU A 1 88 ? -0.460 6.236 7.847 1.00 97.44 88 LEU A N 1
ATOM 709 C CA . LEU A 1 88 ? -0.782 4.876 8.265 1.00 97.44 88 LEU A CA 1
ATOM 710 C C . LEU A 1 88 ? 0.176 3.846 7.666 1.00 97.44 88 LEU A C 1
ATOM 712 O O . LEU A 1 88 ? 0.515 2.888 8.348 1.00 97.44 88 LEU A O 1
ATOM 716 N N . SER A 1 89 ? 0.664 4.042 6.440 1.00 97.88 89 SER A N 1
ATOM 717 C CA . SER A 1 89 ? 1.663 3.155 5.839 1.00 97.88 89 SER A CA 1
ATOM 718 C C . SER A 1 89 ? 2.988 3.201 6.584 1.00 97.88 89 SER A C 1
ATOM 720 O O . SER A 1 89 ? 3.557 2.145 6.833 1.00 97.88 89 SER A O 1
ATOM 722 N N . TYR A 1 90 ? 3.458 4.382 7.001 1.00 97.69 90 TYR A N 1
ATOM 723 C CA . TYR A 1 90 ? 4.652 4.472 7.850 1.00 97.69 90 TYR A CA 1
ATOM 724 C C . TYR A 1 90 ? 4.460 3.713 9.165 1.00 97.69 90 TYR A C 1
ATOM 726 O O . TYR A 1 90 ? 5.285 2.873 9.503 1.00 97.69 90 TYR A O 1
ATOM 734 N N . LYS A 1 91 ? 3.328 3.918 9.849 1.00 97.75 91 LYS A N 1
ATOM 735 C CA . LYS A 1 91 ? 3.014 3.187 11.088 1.00 97.75 91 LYS A CA 1
ATOM 736 C C . LYS A 1 91 ? 2.867 1.681 10.871 1.00 97.75 91 LYS A C 1
ATOM 738 O O . LYS A 1 91 ? 3.243 0.896 11.734 1.00 97.75 91 LYS A O 1
ATOM 743 N N . PHE A 1 92 ? 2.313 1.264 9.734 1.00 98.12 92 PHE A N 1
ATOM 744 C CA . PHE A 1 92 ? 2.186 -0.147 9.386 1.00 98.12 92 PHE A CA 1
ATOM 745 C C . PHE A 1 92 ? 3.559 -0.799 9.200 1.00 98.12 92 PHE A C 1
ATOM 747 O O . PHE A 1 92 ? 3.759 -1.923 9.657 1.00 98.12 92 PHE A O 1
ATOM 754 N N . MET A 1 93 ? 4.514 -0.093 8.584 1.00 98.19 93 MET A N 1
ATOM 755 C CA . MET A 1 93 ? 5.887 -0.582 8.411 1.00 98.19 93 MET A CA 1
ATOM 756 C C . MET A 1 93 ? 6.597 -0.879 9.743 1.00 98.19 93 MET A C 1
ATOM 758 O O . MET A 1 93 ? 7.489 -1.722 9.771 1.00 98.19 93 MET A O 1
ATOM 762 N N . ASP A 1 94 ? 6.164 -0.262 10.847 1.00 97.44 94 ASP A N 1
ATOM 763 C CA . ASP A 1 94 ? 6.707 -0.508 12.189 1.00 97.44 94 ASP A CA 1
ATOM 764 C C . ASP A 1 94 ? 6.107 -1.742 12.893 1.00 97.44 94 ASP A C 1
ATOM 766 O O . ASP A 1 94 ? 6.583 -2.133 13.965 1.00 97.44 94 ASP A O 1
ATOM 770 N N . THR A 1 95 ? 5.079 -2.373 12.318 1.00 97.75 95 THR A N 1
ATOM 771 C CA . THR A 1 95 ? 4.451 -3.579 12.885 1.00 97.75 95 THR A CA 1
ATOM 772 C C . THR A 1 95 ? 5.347 -4.808 12.751 1.00 97.75 95 THR A C 1
ATOM 774 O O . THR A 1 95 ? 6.157 -4.913 11.829 1.00 97.75 95 THR A O 1
ATOM 777 N N . ASP A 1 96 ? 5.164 -5.792 13.633 1.00 97.75 96 ASP A N 1
ATOM 778 C CA . ASP A 1 96 ? 5.945 -7.036 13.601 1.00 97.75 96 ASP A CA 1
ATOM 779 C C . ASP A 1 96 ? 5.746 -7.820 12.300 1.00 97.75 96 ASP A C 1
ATOM 781 O O . ASP A 1 96 ? 6.680 -8.441 11.796 1.00 97.75 96 ASP A O 1
ATOM 785 N N . ILE A 1 97 ? 4.548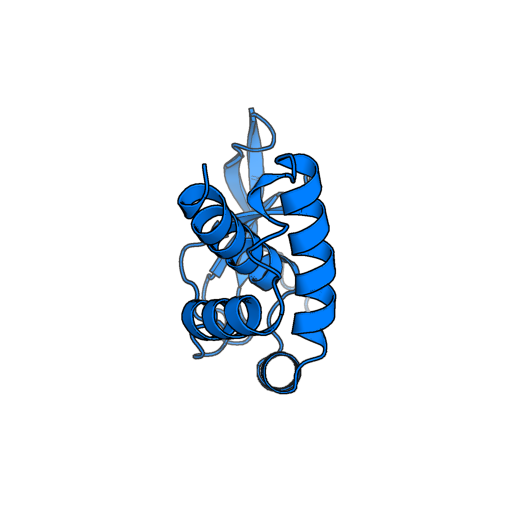 -7.752 11.709 1.00 96.56 97 ILE A N 1
ATOM 786 C CA . ILE A 1 97 ? 4.267 -8.376 10.413 1.00 96.56 97 ILE A CA 1
ATOM 787 C C . ILE A 1 97 ? 5.102 -7.717 9.311 1.00 96.56 97 ILE A C 1
ATOM 789 O O . ILE A 1 97 ? 5.759 -8.418 8.542 1.00 96.56 97 ILE A O 1
ATOM 793 N N . ALA A 1 98 ? 5.113 -6.385 9.237 1.00 96.75 98 ALA A N 1
ATOM 794 C CA . ALA A 1 98 ? 5.910 -5.685 8.237 1.00 96.75 98 ALA A CA 1
ATOM 795 C C . ALA A 1 98 ? 7.412 -5.911 8.455 1.00 96.75 98 ALA A C 1
ATOM 797 O O . ALA A 1 98 ? 8.130 -6.184 7.499 1.00 96.75 98 ALA A O 1
ATOM 798 N N . LYS A 1 99 ? 7.882 -5.907 9.705 1.00 97.00 99 LYS A N 1
ATOM 799 C CA . LYS A 1 99 ? 9.277 -6.238 10.033 1.00 97.00 99 LYS A CA 1
ATOM 800 C C . LYS A 1 99 ? 9.652 -7.667 9.638 1.00 97.00 99 LYS A C 1
ATOM 802 O O . LYS A 1 99 ? 10.761 -7.893 9.177 1.00 97.00 99 LYS A O 1
ATOM 807 N N . LYS A 1 100 ? 8.739 -8.630 9.795 1.00 96.88 100 LYS A N 1
ATOM 808 C CA . LYS A 1 100 ? 8.984 -10.044 9.477 1.00 96.88 100 LYS A CA 1
ATOM 809 C C . LYS A 1 100 ? 9.090 -10.317 7.975 1.00 96.88 100 LYS A C 1
ATOM 811 O O . LYS A 1 100 ? 9.917 -11.126 7.570 1.00 96.88 100 LYS A O 1
ATOM 816 N N . TYR A 1 101 ? 8.219 -9.713 7.170 1.00 96.44 101 TYR A N 1
ATOM 817 C CA . TYR A 1 101 ? 8.127 -10.004 5.730 1.00 96.44 101 TYR A CA 1
ATOM 818 C C . TYR A 1 101 ? 8.783 -8.940 4.845 1.00 96.44 101 TYR A C 1
ATOM 820 O O . TYR A 1 101 ? 8.897 -9.151 3.637 1.00 96.44 101 TYR A O 1
ATOM 828 N N . GLU A 1 102 ? 9.201 -7.821 5.440 1.00 96.31 102 GLU A N 1
ATOM 829 C CA . GLU A 1 102 ? 9.917 -6.711 4.807 1.00 96.31 102 GLU A CA 1
ATOM 830 C C . GLU A 1 102 ? 9.268 -6.238 3.488 1.00 96.31 102 GLU A C 1
ATOM 832 O O . GLU A 1 102 ? 9.921 -6.219 2.437 1.00 96.31 102 GLU A O 1
ATOM 837 N N . PRO A 1 103 ? 7.966 -5.880 3.485 1.00 96.69 103 PRO A N 1
ATOM 838 C CA . PRO A 1 103 ? 7.323 -5.355 2.293 1.00 96.69 103 PRO A CA 1
ATOM 839 C C . PRO A 1 103 ? 7.914 -4.000 1.905 1.00 96.69 103 PRO A C 1
ATOM 841 O O . PRO A 1 103 ? 8.347 -3.209 2.743 1.00 96.69 103 PRO A O 1
ATOM 844 N N . ASN A 1 104 ? 7.890 -3.675 0.616 1.00 94.44 104 ASN A N 1
ATOM 845 C CA . ASN A 1 104 ? 8.239 -2.326 0.191 1.00 94.44 104 ASN A CA 1
ATOM 846 C C . ASN A 1 104 ? 7.176 -1.309 0.656 1.00 94.44 104 ASN A C 1
ATOM 848 O O . ASN A 1 104 ? 5.975 -1.542 0.522 1.00 94.44 104 ASN A O 1
ATOM 852 N N . TYR A 1 105 ? 7.608 -0.132 1.117 1.00 96.25 105 TYR A N 1
ATOM 853 C CA . TYR A 1 105 ? 6.700 0.935 1.558 1.00 96.25 105 TYR A CA 1
ATOM 854 C C . TYR A 1 105 ? 5.649 1.323 0.502 1.00 96.25 105 TYR A C 1
ATOM 856 O O . TYR A 1 105 ? 4.476 1.475 0.832 1.00 96.25 105 TYR A O 1
ATOM 864 N N . PHE A 1 106 ? 6.031 1.462 -0.773 1.00 95.69 106 PHE A N 1
ATOM 865 C CA . PHE A 1 106 ? 5.093 1.861 -1.829 1.00 95.69 106 PHE A CA 1
ATOM 866 C C . PHE A 1 106 ? 4.065 0.769 -2.138 1.00 95.69 106 PHE A C 1
ATOM 868 O O . PHE A 1 106 ? 2.945 1.086 -2.532 1.00 95.69 106 PHE A O 1
ATOM 875 N N . PHE A 1 107 ? 4.424 -0.499 -1.921 1.00 96.88 107 PHE A N 1
ATOM 876 C CA . PHE A 1 107 ? 3.496 -1.624 -1.992 1.00 96.88 107 PHE A CA 1
ATOM 877 C C . PHE A 1 107 ? 2.440 -1.543 -0.889 1.00 96.88 107 PHE A C 1
ATOM 879 O O . PHE A 1 107 ? 1.245 -1.577 -1.185 1.00 96.88 107 PHE A O 1
ATOM 886 N N . VAL A 1 108 ? 2.866 -1.328 0.359 1.00 97.69 108 VAL A N 1
ATOM 887 C CA . VAL A 1 108 ? 1.944 -1.125 1.487 1.00 97.69 108 VAL A CA 1
ATOM 888 C C . VAL A 1 108 ? 1.057 0.096 1.255 1.00 97.69 108 VAL A C 1
ATOM 890 O O . VAL A 1 108 ? -0.156 0.005 1.426 1.00 97.69 108 VAL A O 1
ATOM 893 N N . LEU A 1 109 ? 1.634 1.222 0.822 1.00 97.38 109 LEU A N 1
ATOM 894 C CA . LEU A 1 109 ? 0.893 2.453 0.546 1.00 97.38 109 LEU A CA 1
ATOM 895 C C . LEU A 1 109 ? -0.193 2.257 -0.504 1.00 97.38 109 LEU A C 1
ATOM 897 O O . LEU A 1 109 ? -1.300 2.760 -0.327 1.00 97.38 109 LEU A O 1
ATOM 901 N N . TYR A 1 110 ? 0.103 1.522 -1.574 1.00 97.00 110 TYR A N 1
ATOM 902 C CA . TYR A 1 110 ? -0.880 1.250 -2.613 1.00 97.00 110 TYR A CA 1
ATOM 903 C C . TYR A 1 110 ? -2.089 0.492 -2.055 1.00 97.00 110 TYR A C 1
ATOM 905 O O . TYR A 1 110 ? -3.224 0.932 -2.231 1.00 97.00 110 TYR A O 1
ATOM 913 N N . ILE A 1 111 ? -1.850 -0.623 -1.354 1.00 97.75 111 ILE A N 1
ATOM 914 C CA . ILE A 1 111 ? -2.927 -1.460 -0.805 1.00 97.75 111 ILE A CA 1
ATOM 915 C C . ILE A 1 111 ? -3.709 -0.690 0.260 1.00 97.75 111 ILE A C 1
ATOM 917 O O . ILE A 1 111 ? -4.935 -0.702 0.257 1.00 97.75 111 ILE A O 1
ATOM 921 N N . LEU A 1 112 ? -3.009 0.014 1.148 1.00 97.44 112 LEU A N 1
ATOM 922 C CA . LEU A 1 112 ? -3.629 0.768 2.229 1.00 97.44 112 LEU A CA 1
ATOM 923 C C . LEU A 1 112 ? -4.491 1.909 1.696 1.00 97.44 112 LEU A C 1
ATOM 925 O O . LEU A 1 112 ? -5.604 2.100 2.175 1.00 97.44 112 LEU A O 1
ATOM 929 N N . HIS A 1 113 ? -4.015 2.640 0.689 1.00 96.31 113 HIS A N 1
ATOM 930 C CA . HIS A 1 113 ? -4.806 3.687 0.057 1.00 96.31 113 HIS A CA 1
ATOM 931 C C . HIS A 1 113 ? -6.056 3.120 -0.632 1.00 96.31 113 HIS A C 1
ATOM 933 O O . HIS A 1 113 ? -7.136 3.677 -0.449 1.00 96.31 113 HIS A O 1
ATOM 939 N N . ASP A 1 114 ? -5.933 2.004 -1.360 1.00 95.88 114 ASP A N 1
ATOM 940 C CA . ASP A 1 114 ? -7.066 1.318 -1.999 1.00 95.88 114 ASP A CA 1
ATOM 941 C C . ASP A 1 114 ? -8.121 0.875 -0.968 1.00 95.88 114 ASP A C 1
ATOM 943 O O . ASP A 1 114 ? -9.302 1.198 -1.101 1.00 95.88 114 ASP A O 1
ATOM 947 N N . GLU A 1 115 ? -7.707 0.208 0.112 1.00 96.44 115 GLU A N 1
ATOM 948 C CA . GLU A 1 115 ? -8.625 -0.227 1.173 1.00 96.44 115 GLU A CA 1
ATOM 949 C C . GLU A 1 115 ? -9.249 0.956 1.927 1.00 96.44 115 GLU A C 1
ATOM 951 O O . GLU A 1 115 ? -10.452 0.968 2.200 1.00 96.44 115 GLU A O 1
ATOM 956 N N . LEU A 1 116 ? -8.476 2.010 2.197 1.00 95.25 116 LEU A N 1
ATOM 957 C CA . LEU A 1 116 ? -8.991 3.212 2.848 1.00 95.25 116 LEU A CA 1
ATOM 958 C C . LEU A 1 116 ? -10.041 3.924 1.985 1.00 95.25 116 LEU A C 1
ATOM 960 O O . LEU A 1 116 ? -11.045 4.398 2.518 1.00 95.25 116 LEU A O 1
ATOM 964 N N . LEU A 1 117 ? -9.847 3.974 0.662 1.00 94.12 117 LEU A N 1
ATOM 965 C CA . LEU A 1 117 ? -10.836 4.520 -0.267 1.00 94.12 117 LEU A CA 1
ATOM 966 C C . LEU A 1 117 ? -12.126 3.694 -0.278 1.00 94.12 117 LEU A C 1
ATOM 968 O O . LEU A 1 117 ? -13.205 4.283 -0.310 1.00 94.12 117 LEU A O 1
ATOM 972 N N . LYS A 1 118 ? -12.046 2.361 -0.187 1.00 93.06 118 LYS A N 1
ATOM 973 C CA . LYS A 1 118 ? -13.238 1.502 -0.066 1.00 93.06 118 LYS A CA 1
ATOM 974 C C . LYS A 1 118 ? -14.001 1.774 1.220 1.00 93.06 118 LYS A C 1
ATOM 976 O O . LYS A 1 118 ? -15.224 1.877 1.185 1.00 93.06 118 LYS A O 1
ATOM 981 N N . ILE A 1 119 ? -13.300 1.908 2.347 1.00 91.75 119 ILE A N 1
ATOM 982 C CA . ILE A 1 119 ? -13.932 2.267 3.623 1.00 91.75 119 ILE A CA 1
ATOM 983 C C . ILE A 1 119 ? -14.586 3.644 3.498 1.00 91.75 119 ILE A C 1
ATOM 985 O O . ILE A 1 119 ? 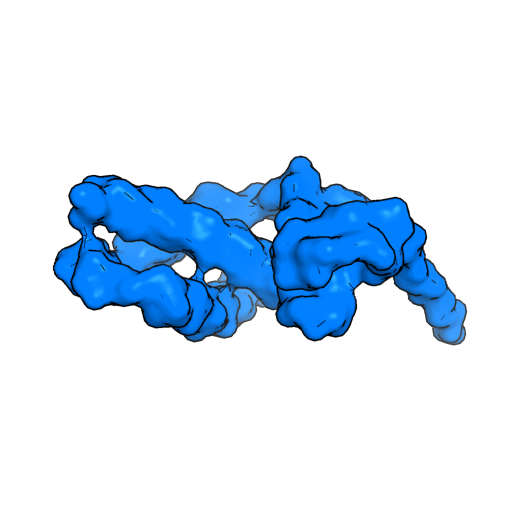-15.739 3.803 3.879 1.00 91.75 119 ILE A O 1
ATOM 989 N N . TRP A 1 120 ? -13.888 4.623 2.922 1.00 91.12 120 TRP A N 1
ATOM 990 C CA . TRP A 1 120 ? -14.395 5.984 2.748 1.00 91.12 120 TRP A CA 1
ATOM 991 C C . TRP A 1 120 ? -15.634 6.056 1.849 1.00 91.12 120 TRP A C 1
ATOM 993 O O . TRP A 1 120 ? -16.589 6.755 2.182 1.00 91.12 120 TRP A O 1
ATOM 1003 N N . ALA A 1 121 ? -15.654 5.295 0.753 1.00 89.44 121 ALA A N 1
ATOM 1004 C CA . ALA A 1 121 ? -16.776 5.245 -0.179 1.00 89.44 121 ALA A CA 1
ATOM 1005 C C . ALA A 1 121 ? -18.068 4.695 0.449 1.00 89.44 121 ALA A C 1
ATOM 1007 O O . ALA A 1 121 ? -19.144 5.070 0.006 1.00 89.44 121 ALA A O 1
ATOM 1008 N N . LYS A 1 122 ? -17.988 3.862 1.498 1.00 88.31 122 LYS A N 1
ATOM 1009 C CA . LYS A 1 122 ? -19.174 3.329 2.203 1.00 88.31 122 LYS A CA 1
ATOM 1010 C C . LYS A 1 122 ? -19.979 4.390 2.963 1.00 88.31 122 LYS A C 1
ATOM 1012 O O . LYS A 1 122 ? -21.092 4.104 3.386 1.00 88.31 122 LYS A O 1
ATOM 1017 N N . PHE A 1 123 ? -19.407 5.571 3.188 1.00 82.50 123 PHE A N 1
ATOM 1018 C CA . PHE A 1 123 ? -20.023 6.641 3.978 1.00 82.50 123 PHE A CA 1
ATOM 1019 C C . PHE A 1 123 ? -20.298 7.915 3.167 1.00 82.50 123 PHE A C 1
ATOM 1021 O O . PHE A 1 123 ? -20.573 8.963 3.754 1.00 82.50 123 PHE A O 1
ATOM 1028 N N . ARG A 1 124 ? -20.157 7.840 1.843 1.00 71.19 124 ARG A N 1
ATOM 1029 C CA . ARG A 1 124 ? -20.579 8.881 0.905 1.00 71.19 124 ARG A CA 1
ATOM 1030 C C . ARG A 1 124 ? -21.925 8.512 0.314 1.00 71.19 124 ARG A C 1
ATOM 1032 O O . ARG A 1 124 ? -22.717 9.455 0.121 1.00 71.19 124 ARG A O 1
#